Protein AF-C2G0F9-F1 (afdb_monomer)

Mean predicted aligned error: 8.41 Å

Sequence (75 aa):
MNTLFINIGFIESTILIVIFVATLISALYLIINNEKGATRILWMFFVFIAPILGPIVYIISYFLSGVNKKNNYQQ

Organism: NCBI:txid525372

Secondary structure (DSSP, 8-state):
-------HHHHHHHHHHHHHHHHHHHHHHHHHHH--HHHHHHHHHHHHH-TTHHHHHHHHHHHHHHHHHHHTT--

Radius of gyration: 17.79 Å; Cα contacts (8 Å, |Δi|>4): 33; chains: 1; bounding box: 44×30×47 Å

InterPro domains:
  IPR027379 Cardiolipin synthase N-terminal [PF13396] (24-60)

pLDDT: mean 82.72, std 16.5, range [35.72, 95.19]

Solvent-accessible surface area (backbone atoms only — not comparable to full-atom values): 4333 Å² total; per-residue (Å²): 137,83,90,83,76,78,52,67,70,57,54,54,52,50,53,53,50,50,53,50,52,52,45,38,53,50,30,52,52,46,38,68,74,73,42,63,75,69,61,27,54,53,51,51,52,44,28,69,76,32,62,71,60,27,24,53,54,49,48,53,51,50,55,58,50,53,57,58,57,64,60,67,76,75,114

Structure (mmCIF, N/CA/C/O backbone):
data_AF-C2G0F9-F1
#
_entry.id   AF-C2G0F9-F1
#
loop_
_atom_site.group_PDB
_atom_site.id
_atom_site.type_symbol
_atom_site.label_atom_id
_atom_site.label_alt_id
_atom_site.label_comp_id
_atom_site.label_asym_id
_atom_site.label_entity_id
_atom_site.label_seq_id
_atom_site.pdbx_PDB_ins_code
_atom_site.Cartn_x
_atom_site.Cartn_y
_atom_site.Cartn_z
_atom_site.occupancy
_atom_site.B_iso_or_equiv
_atom_site.auth_seq_id
_atom_site.auth_comp_id
_atom_site.auth_asym_id
_atom_site.auth_atom_id
_atom_site.pdbx_PDB_model_num
ATOM 1 N N . MET A 1 1 ? 31.365 -8.052 -26.381 1.00 42.66 1 MET A N 1
ATOM 2 C CA . MET A 1 1 ? 31.407 -6.826 -25.555 1.00 42.66 1 MET A CA 1
ATOM 3 C C . MET A 1 1 ? 29.967 -6.535 -25.155 1.00 42.66 1 MET A C 1
ATOM 5 O O . MET A 1 1 ? 29.139 -6.314 -26.027 1.00 42.66 1 MET A O 1
ATOM 9 N N . ASN A 1 2 ? 29.651 -6.762 -23.880 1.00 49.34 2 ASN A N 1
ATOM 10 C CA . ASN A 1 2 ? 28.299 -6.981 -23.357 1.00 49.34 2 ASN A CA 1
ATOM 11 C C . ASN A 1 2 ? 27.496 -5.680 -23.152 1.00 49.34 2 ASN A C 1
ATOM 13 O O . ASN A 1 2 ? 27.983 -4.744 -22.529 1.00 49.34 2 ASN A O 1
ATOM 17 N N . THR A 1 3 ? 26.251 -5.689 -23.642 1.00 57.19 3 THR A N 1
ATOM 18 C CA . THR A 1 3 ? 25.021 -5.164 -23.003 1.00 57.19 3 THR A CA 1
ATOM 19 C C . THR A 1 3 ? 25.055 -3.785 -22.318 1.00 57.19 3 THR A C 1
ATOM 21 O O . THR A 1 3 ? 24.666 -3.672 -21.158 1.00 57.19 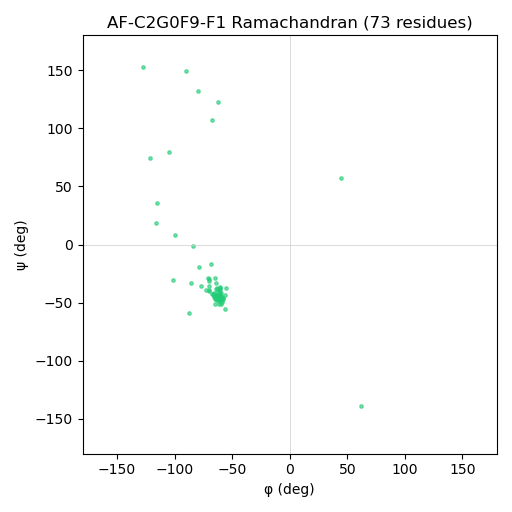3 THR A O 1
ATOM 24 N N . LEU A 1 4 ? 25.425 -2.716 -23.028 1.00 58.28 4 LEU A N 1
ATOM 25 C CA . LEU A 1 4 ? 25.260 -1.329 -22.545 1.00 58.28 4 LEU A CA 1
ATOM 26 C C . LEU A 1 4 ? 24.276 -0.504 -23.391 1.00 58.28 4 LEU A C 1
ATOM 28 O O . LEU A 1 4 ? 24.446 0.695 -23.570 1.00 58.28 4 LEU A O 1
ATOM 32 N N . PHE A 1 5 ? 23.214 -1.137 -23.886 1.00 59.12 5 PHE A N 1
ATOM 33 C CA . PHE A 1 5 ? 22.018 -0.423 -24.334 1.00 59.12 5 PHE A CA 1
ATOM 34 C C . PHE A 1 5 ? 20.944 -0.627 -23.276 1.00 59.12 5 PHE A C 1
ATOM 36 O O . PHE A 1 5 ? 20.091 -1.505 -23.394 1.00 59.12 5 PHE A O 1
ATOM 43 N N . ILE A 1 6 ? 21.028 0.144 -22.191 1.00 65.88 6 ILE A N 1
ATOM 44 C CA . ILE A 1 6 ? 19.907 0.231 -21.263 1.00 65.88 6 ILE A CA 1
ATOM 45 C C . ILE A 1 6 ? 18.795 0.949 -22.030 1.00 65.88 6 ILE A C 1
ATOM 47 O O . ILE A 1 6 ? 18.895 2.135 -22.336 1.00 65.88 6 ILE A O 1
ATOM 51 N N . ASN A 1 7 ? 17.775 0.194 -22.422 1.00 74.94 7 ASN A N 1
ATOM 52 C CA . ASN A 1 7 ? 16.618 0.720 -23.127 1.00 74.94 7 ASN A CA 1
ATOM 53 C C . ASN A 1 7 ? 15.905 1.725 -22.206 1.00 74.94 7 ASN A C 1
ATOM 55 O O . ASN A 1 7 ? 15.520 1.369 -21.094 1.00 74.94 7 ASN A O 1
ATOM 59 N N . ILE A 1 8 ? 15.741 2.972 -22.650 1.00 74.94 8 ILE A N 1
ATOM 60 C CA . ILE A 1 8 ? 15.102 4.043 -21.864 1.00 74.94 8 ILE A CA 1
ATOM 61 C C . ILE A 1 8 ? 13.699 3.615 -21.400 1.00 74.94 8 ILE A C 1
ATOM 63 O O . ILE A 1 8 ? 13.357 3.810 -20.236 1.00 74.94 8 ILE A O 1
ATOM 67 N N . GLY A 1 9 ? 12.950 2.892 -22.241 1.00 76.69 9 GLY A N 1
ATOM 68 C CA . GLY A 1 9 ? 11.642 2.345 -21.865 1.00 76.69 9 GLY A CA 1
ATOM 69 C C . GLY A 1 9 ? 11.712 1.289 -20.752 1.00 76.69 9 GLY A C 1
ATOM 70 O O . GLY A 1 9 ? 10.797 1.171 -19.938 1.00 76.69 9 GLY A O 1
ATOM 71 N N . PHE A 1 10 ? 12.822 0.549 -20.645 1.00 82.12 10 PHE A N 1
ATOM 72 C CA . PHE A 1 10 ? 13.037 -0.388 -19.540 1.00 82.12 10 PHE A CA 1
ATOM 73 C C . PHE A 1 10 ? 13.273 0.349 -18.213 1.00 82.12 10 PHE A C 1
ATOM 75 O O . PHE A 1 10 ? 12.709 -0.046 -17.190 1.00 82.12 10 PHE A O 1
ATOM 82 N N . ILE A 1 11 ? 14.031 1.451 -18.223 1.00 86.25 11 ILE A N 1
ATOM 83 C CA . ILE A 1 11 ? 14.248 2.285 -17.026 1.00 86.25 11 ILE A CA 1
ATOM 84 C C . ILE A 1 11 ? 12.919 2.862 -16.533 1.00 86.25 11 ILE A C 1
ATOM 86 O O . ILE A 1 11 ? 12.599 2.735 -15.352 1.00 86.25 11 ILE A O 1
ATOM 90 N N . GLU A 1 12 ? 12.124 3.442 -17.433 1.00 86.38 12 GLU A N 1
ATOM 91 C CA . GLU A 1 12 ? 10.820 4.029 -17.102 1.00 86.38 12 GLU A CA 1
ATOM 92 C C . GLU A 1 12 ? 9.880 2.994 -16.477 1.00 86.38 12 GLU A C 1
ATOM 94 O O . GLU A 1 12 ? 9.324 3.223 -15.400 1.00 86.38 12 GLU A O 1
ATOM 99 N N . SER A 1 13 ? 9.768 1.813 -17.095 1.00 88.81 13 SER A N 1
ATOM 100 C CA . SER A 1 13 ? 8.948 0.722 -16.557 1.00 88.81 13 SER A CA 1
ATOM 101 C C . SER A 1 13 ? 9.424 0.260 -15.175 1.00 88.81 13 SER A C 1
ATOM 103 O O . SER A 1 13 ? 8.606 0.028 -14.285 1.00 88.81 13 SER A O 1
ATOM 105 N N . THR A 1 14 ? 10.741 0.206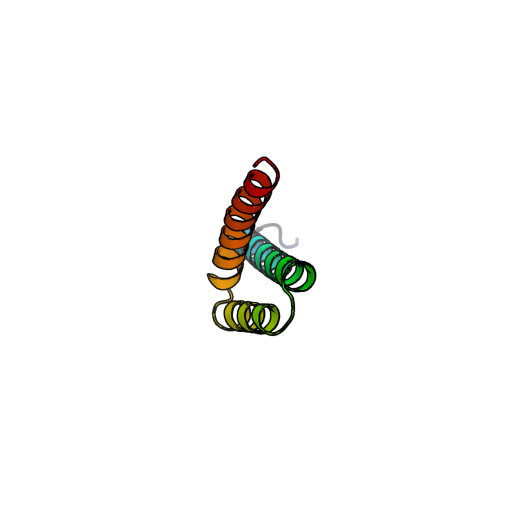 -14.955 1.00 91.88 14 THR A N 1
ATOM 106 C CA . THR A 1 14 ? 11.326 -0.191 -13.670 1.00 91.88 14 THR A CA 1
ATOM 107 C C . THR A 1 14 ? 10.988 0.822 -12.581 1.00 91.88 14 THR A C 1
ATOM 109 O O . THR A 1 14 ? 10.562 0.432 -11.495 1.00 91.88 14 THR A O 1
ATOM 112 N N . ILE A 1 15 ? 11.111 2.121 -12.870 1.00 92.62 15 ILE A N 1
ATOM 113 C CA . ILE A 1 15 ? 10.767 3.191 -11.924 1.00 92.62 15 ILE A CA 1
ATOM 114 C C . ILE A 1 15 ? 9.283 3.115 -11.546 1.00 92.62 15 ILE A C 1
ATOM 116 O O . ILE A 1 15 ? 8.952 3.167 -10.361 1.00 92.62 15 ILE A O 1
ATOM 120 N N . LEU A 1 16 ? 8.393 2.935 -12.527 1.00 92.19 16 LEU A N 1
ATOM 121 C CA . LEU A 1 16 ? 6.956 2.817 -12.272 1.00 92.19 16 LEU A CA 1
ATOM 122 C C . LEU A 1 16 ? 6.623 1.602 -11.398 1.00 92.19 16 LEU A C 1
ATOM 124 O O . LEU A 1 16 ? 5.836 1.727 -10.459 1.00 92.19 16 LEU A O 1
ATOM 128 N N . ILE A 1 17 ? 7.255 0.452 -11.652 1.00 92.94 17 ILE A N 1
ATOM 129 C CA . ILE A 1 17 ? 7.082 -0.757 -10.834 1.00 92.94 17 ILE A CA 1
ATOM 130 C C . ILE A 1 17 ? 7.565 -0.514 -9.402 1.00 92.94 17 ILE A C 1
ATOM 132 O O . ILE A 1 17 ? 6.868 -0.871 -8.453 1.00 92.94 17 ILE A O 1
ATOM 136 N N . VAL A 1 18 ? 8.725 0.122 -9.225 1.00 95.19 18 VAL A N 1
ATOM 137 C CA . VAL A 1 18 ? 9.267 0.425 -7.893 1.00 95.19 18 VAL A CA 1
ATOM 138 C C . VAL A 1 18 ? 8.329 1.351 -7.120 1.00 95.19 18 VAL A C 1
ATOM 140 O O . VAL A 1 18 ? 8.009 1.060 -5.968 1.00 95.19 18 VAL A O 1
ATOM 143 N N . ILE A 1 19 ? 7.840 2.425 -7.746 1.00 94.44 19 ILE A N 1
ATOM 144 C CA . ILE A 1 19 ? 6.891 3.359 -7.119 1.00 94.44 19 ILE A CA 1
ATOM 145 C C . ILE A 1 19 ? 5.593 2.639 -6.747 1.00 94.44 19 ILE A C 1
ATOM 147 O O . ILE A 1 19 ? 5.080 2.813 -5.639 1.00 94.44 19 ILE A O 1
ATOM 151 N N . PHE A 1 20 ? 5.075 1.807 -7.650 1.00 93.38 20 PHE A N 1
ATOM 152 C CA . PHE A 1 20 ? 3.867 1.028 -7.415 1.00 93.38 20 PHE A CA 1
ATOM 153 C C . PHE A 1 20 ? 4.018 0.098 -6.204 1.00 93.38 20 PHE A C 1
ATOM 155 O O . PHE A 1 20 ? 3.212 0.153 -5.271 1.00 93.38 20 PHE A O 1
ATOM 162 N N . VAL A 1 21 ? 5.089 -0.699 -6.169 1.00 94.62 21 VAL A N 1
ATOM 163 C CA . VAL A 1 21 ? 5.368 -1.627 -5.064 1.00 94.62 21 VAL A CA 1
ATOM 164 C C . VAL A 1 21 ? 5.586 -0.868 -3.755 1.00 94.62 21 VAL A C 1
ATOM 166 O O . VAL A 1 21 ? 5.015 -1.243 -2.731 1.00 94.62 21 VAL A O 1
ATOM 169 N N . ALA A 1 22 ? 6.343 0.231 -3.778 1.00 94.31 22 ALA A N 1
ATOM 170 C CA . ALA A 1 22 ? 6.575 1.061 -2.598 1.00 94.31 22 ALA A CA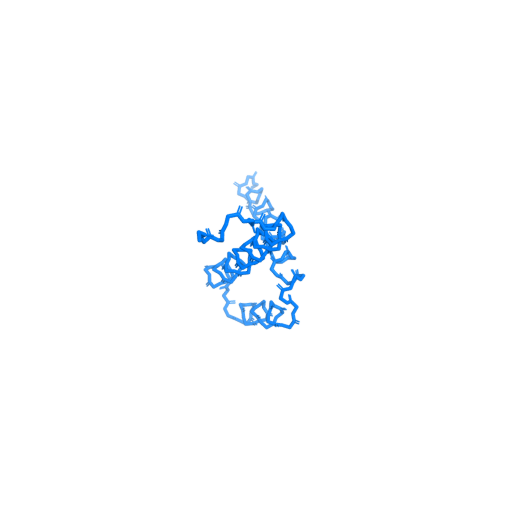 1
ATOM 171 C C . ALA A 1 22 ? 5.266 1.644 -2.039 1.00 94.31 22 ALA A C 1
ATOM 173 O O . ALA A 1 22 ? 5.056 1.638 -0.824 1.00 94.31 22 ALA A O 1
ATOM 174 N N . THR A 1 23 ? 4.361 2.092 -2.912 1.00 93.69 23 THR A N 1
ATOM 175 C CA . THR A 1 23 ? 3.048 2.629 -2.519 1.00 93.69 23 THR A CA 1
ATOM 176 C C . THR A 1 23 ? 2.179 1.545 -1.885 1.00 93.69 23 THR A C 1
ATOM 178 O O . THR A 1 23 ? 1.575 1.770 -0.835 1.00 93.69 23 THR A O 1
ATOM 181 N N . LEU A 1 24 ? 2.156 0.349 -2.476 1.00 94.31 24 LEU A N 1
ATOM 182 C CA . LEU A 1 24 ? 1.382 -0.783 -1.973 1.00 94.31 24 LEU A CA 1
ATOM 183 C C . LEU A 1 24 ? 1.880 -1.252 -0.600 1.00 94.31 24 LEU A C 1
ATOM 185 O O . LEU A 1 24 ? 1.082 -1.399 0.326 1.00 94.31 24 LEU A O 1
ATOM 189 N N . ILE A 1 25 ? 3.198 -1.406 -0.437 1.00 95.12 25 ILE A N 1
ATOM 190 C CA . ILE A 1 25 ? 3.810 -1.755 0.854 1.00 95.12 25 ILE A CA 1
ATOM 191 C C . ILE A 1 25 ? 3.500 -0.680 1.900 1.00 95.12 25 ILE A C 1
ATOM 193 O O . ILE A 1 25 ? 3.107 -1.008 3.019 1.00 95.12 25 ILE A O 1
ATOM 197 N N . SER A 1 26 ? 3.628 0.599 1.537 1.00 93.25 26 SER A N 1
ATOM 198 C CA . SER A 1 26 ? 3.361 1.716 2.452 1.00 93.25 26 SER A CA 1
ATOM 199 C C . SER A 1 26 ? 1.905 1.740 2.917 1.00 93.25 26 SER A C 1
ATOM 201 O O . SER A 1 26 ? 1.644 1.903 4.109 1.00 93.25 26 SER A O 1
ATOM 203 N N . ALA A 1 27 ? 0.951 1.527 2.006 1.00 93.81 27 ALA A N 1
ATOM 204 C CA . ALA A 1 27 ? -0.463 1.456 2.355 1.00 93.81 27 ALA A CA 1
ATOM 205 C C . ALA A 1 27 ? -0.754 0.276 3.289 1.00 93.81 27 ALA A C 1
ATOM 207 O O . ALA A 1 27 ? -1.384 0.468 4.326 1.00 93.81 27 ALA A O 1
ATOM 208 N N . LEU A 1 28 ? -0.248 -0.923 2.980 1.00 94.81 28 LEU A N 1
ATOM 209 C CA . LEU A 1 28 ? -0.421 -2.094 3.845 1.00 94.81 28 LEU A CA 1
ATOM 210 C C . LEU A 1 28 ? 0.182 -1.872 5.235 1.00 94.81 28 LEU A C 1
ATOM 212 O O . LEU A 1 28 ? -0.464 -2.168 6.240 1.00 94.81 28 LEU A O 1
ATOM 216 N N . TYR A 1 29 ? 1.386 -1.301 5.300 1.00 94.88 29 TYR A N 1
ATOM 217 C CA . TYR A 1 29 ? 2.035 -0.949 6.560 1.00 94.88 29 TYR A CA 1
ATOM 218 C C . TYR A 1 29 ? 1.177 0.018 7.384 1.00 94.88 29 TYR A C 1
ATOM 220 O O . TYR A 1 29 ? 0.964 -0.199 8.579 1.00 94.88 29 TYR A O 1
ATOM 228 N N . LEU A 1 30 ? 0.646 1.071 6.758 1.00 92.50 30 LEU A N 1
ATOM 229 C CA . LEU A 1 30 ? -0.213 2.028 7.448 1.00 92.50 30 LEU A CA 1
ATOM 230 C C . LEU A 1 30 ? -1.530 1.388 7.909 1.00 92.50 30 LEU A C 1
ATOM 232 O O . LEU A 1 30 ? -1.910 1.618 9.056 1.00 92.50 30 LEU A O 1
ATOM 236 N N . ILE A 1 31 ? -2.170 0.544 7.091 1.00 93.38 31 ILE A N 1
ATOM 237 C CA . ILE A 1 31 ? -3.401 -0.179 7.456 1.00 93.38 31 ILE A CA 1
ATOM 238 C C . ILE A 1 31 ? -3.162 -1.060 8.683 1.00 93.38 31 ILE A C 1
ATOM 240 O O . ILE A 1 31 ? -3.928 -1.015 9.646 1.00 93.38 31 ILE A O 1
ATOM 244 N N . ILE A 1 32 ? -2.089 -1.856 8.674 1.00 93.12 32 ILE A N 1
ATOM 245 C CA . ILE A 1 32 ? -1.771 -2.782 9.768 1.00 93.12 32 ILE A CA 1
ATOM 246 C C . ILE A 1 32 ? -1.530 -2.024 11.079 1.00 93.12 32 ILE A C 1
ATOM 248 O O . ILE A 1 32 ? -1.976 -2.481 12.134 1.00 93.12 32 ILE A O 1
ATOM 252 N N . ASN A 1 33 ? -0.863 -0.871 11.018 1.00 90.62 33 ASN A N 1
ATOM 253 C CA . ASN A 1 33 ? -0.481 -0.120 12.212 1.00 90.62 33 ASN A CA 1
ATOM 254 C C . ASN A 1 33 ? -1.568 0.830 12.733 1.00 90.62 33 ASN A C 1
ATOM 256 O O . ASN A 1 33 ? -1.670 1.015 13.946 1.00 90.62 33 ASN A O 1
ATOM 260 N N . ASN A 1 34 ? -2.381 1.424 11.856 1.00 88.69 34 ASN A N 1
ATOM 261 C CA . ASN A 1 34 ? -3.335 2.472 12.238 1.00 88.69 34 ASN A CA 1
ATOM 262 C C . ASN A 1 34 ? -4.776 1.972 12.377 1.00 88.69 34 ASN A C 1
ATOM 264 O O . ASN A 1 34 ? -5.517 2.487 13.216 1.00 88.69 34 ASN A O 1
ATOM 268 N N . GLU A 1 35 ? -5.173 0.951 11.615 1.00 89.62 35 GLU A N 1
ATOM 269 C CA . GLU A 1 35 ? -6.530 0.404 11.676 1.00 89.62 35 GLU A CA 1
ATOM 270 C C . GLU A 1 35 ? -6.628 -0.723 12.708 1.00 89.62 35 GLU A C 1
ATOM 272 O O . GLU A 1 35 ? -5.679 -1.483 12.930 1.00 89.62 35 GLU A O 1
ATOM 277 N N . LYS A 1 36 ? -7.802 -0.890 13.323 1.00 90.19 36 LYS A N 1
ATOM 278 C CA . LYS A 1 36 ? -8.082 -1.970 14.285 1.00 90.19 36 LYS A CA 1
ATOM 279 C C . LYS A 1 36 ? -9.343 -2.741 13.894 1.00 90.19 36 LYS A C 1
ATOM 281 O O . LYS A 1 36 ? -10.246 -2.196 13.266 1.00 90.19 36 LYS A O 1
ATOM 286 N N . GLY A 1 37 ? -9.403 -4.014 14.289 1.00 91.69 37 GLY A N 1
ATOM 287 C CA . GLY A 1 37 ? -10.586 -4.864 14.120 1.00 91.69 37 GLY A CA 1
ATOM 288 C C . GLY A 1 37 ? -10.994 -5.079 12.658 1.00 91.69 37 GLY A C 1
ATOM 289 O O . GLY A 1 37 ? -10.146 -5.280 11.789 1.00 91.69 37 GLY A O 1
ATOM 290 N N . ALA A 1 38 ? -12.303 -5.034 12.396 1.00 90.06 38 ALA A N 1
ATOM 291 C CA . ALA A 1 38 ? -12.886 -5.302 11.079 1.00 90.06 38 ALA A CA 1
ATOM 292 C C . ALA A 1 38 ? -12.468 -4.279 10.008 1.00 90.06 38 ALA A C 1
ATOM 294 O O . ALA A 1 38 ? -12.260 -4.654 8.856 1.00 90.06 38 ALA A O 1
ATOM 295 N N . THR A 1 39 ? -12.266 -3.012 10.385 1.00 88.81 39 THR A N 1
ATOM 296 C CA . THR A 1 39 ? -11.851 -1.941 9.463 1.00 88.81 39 THR A CA 1
ATOM 297 C C . THR A 1 39 ? -10.503 -2.246 8.813 1.00 88.81 39 THR A C 1
ATOM 299 O O . THR A 1 39 ? -10.326 -2.033 7.617 1.00 88.81 39 THR A O 1
ATOM 302 N N . ARG A 1 40 ? -9.573 -2.845 9.568 1.00 92.38 40 ARG A N 1
ATOM 303 C CA . ARG A 1 40 ? -8.275 -3.283 9.040 1.00 92.38 40 ARG A CA 1
ATOM 304 C C . ARG A 1 40 ? -8.438 -4.331 7.937 1.00 92.38 40 ARG A C 1
ATOM 306 O O . ARG A 1 40 ? -7.783 -4.245 6.903 1.00 92.38 40 ARG A O 1
ATOM 313 N N . ILE A 1 41 ? -9.303 -5.317 8.169 1.00 93.50 41 ILE A N 1
ATOM 314 C CA . ILE A 1 41 ? -9.545 -6.421 7.232 1.00 93.50 41 ILE A CA 1
ATOM 315 C C . ILE A 1 41 ? -10.221 -5.893 5.965 1.00 93.50 41 ILE A C 1
ATOM 317 O O . ILE A 1 41 ? -9.802 -6.247 4.867 1.00 93.50 41 ILE A O 1
ATOM 321 N N . LEU A 1 42 ? -11.204 -4.998 6.107 1.00 93.44 42 LEU A N 1
ATOM 322 C CA . LEU A 1 42 ? -11.876 -4.349 4.978 1.00 93.44 42 LEU A CA 1
ATOM 323 C C . LEU A 1 42 ? -10.893 -3.556 4.111 1.00 93.44 42 LEU A C 1
ATOM 325 O O . LEU A 1 42 ? -10.905 -3.701 2.891 1.00 93.44 42 LEU A O 1
ATOM 329 N N . TRP A 1 43 ? -10.001 -2.776 4.728 1.00 94.38 43 TRP A N 1
ATOM 330 C CA . TRP A 1 43 ? -8.985 -2.025 3.991 1.00 94.38 43 TRP A CA 1
ATOM 331 C C . TRP A 1 43 ? -7.963 -2.920 3.300 1.00 94.38 43 TRP A C 1
ATOM 333 O O . TRP A 1 43 ? -7.639 -2.677 2.140 1.00 94.38 43 TRP A O 1
ATOM 343 N N . MET A 1 44 ? -7.487 -3.978 3.964 1.00 92.75 44 MET A N 1
ATOM 344 C CA . MET A 1 44 ? -6.612 -4.952 3.305 1.00 92.75 44 MET A CA 1
ATOM 345 C C . MET A 1 44 ? -7.314 -5.601 2.112 1.00 92.75 44 MET A C 1
ATOM 347 O O . MET A 1 44 ? -6.742 -5.651 1.029 1.00 92.75 44 MET A O 1
ATOM 351 N N . PHE A 1 45 ? -8.560 -6.050 2.282 1.00 94.56 45 PHE A N 1
ATOM 352 C CA . PHE A 1 45 ? -9.337 -6.672 1.210 1.00 94.56 45 PHE A CA 1
ATOM 353 C C . PHE A 1 45 ? -9.535 -5.721 0.023 1.00 94.56 45 PHE A C 1
ATOM 355 O O . PHE A 1 45 ? -9.349 -6.115 -1.127 1.00 94.56 45 PHE A O 1
ATOM 362 N N . PHE A 1 46 ? -9.816 -4.446 0.299 1.00 93.12 46 PHE A N 1
ATOM 363 C CA . PHE A 1 46 ? -9.917 -3.410 -0.724 1.00 93.12 46 PHE A CA 1
ATOM 364 C C . PHE A 1 46 ? -8.595 -3.194 -1.476 1.00 93.12 46 PHE A C 1
ATOM 366 O O . PHE A 1 46 ? -8.594 -3.148 -2.706 1.00 93.12 46 PHE A O 1
ATOM 373 N N . VAL A 1 47 ? -7.463 -3.129 -0.765 1.00 93.50 47 VAL A N 1
ATOM 374 C CA . VAL A 1 47 ? -6.127 -3.026 -1.379 1.00 93.50 47 VAL A CA 1
ATOM 375 C C . VAL A 1 47 ? -5.797 -4.256 -2.229 1.00 93.50 47 VAL A C 1
ATOM 377 O O . VAL A 1 47 ? -5.216 -4.107 -3.298 1.00 93.50 47 VAL A O 1
ATOM 380 N N . PHE A 1 48 ? -6.198 -5.458 -1.810 1.00 91.06 48 PHE A N 1
ATOM 381 C CA . PHE A 1 48 ? -5.977 -6.678 -2.591 1.00 91.06 48 PHE A CA 1
ATOM 382 C C . PHE A 1 48 ? -6.829 -6.743 -3.865 1.00 91.06 48 PHE A C 1
ATOM 384 O O . PHE A 1 48 ? -6.329 -7.181 -4.898 1.00 91.06 48 PHE A O 1
ATOM 391 N N . ILE A 1 49 ? -8.089 -6.298 -3.816 1.00 93.69 49 ILE A N 1
ATOM 392 C CA . ILE A 1 49 ? -8.976 -6.275 -4.994 1.00 93.69 49 ILE A CA 1
ATOM 393 C C . ILE A 1 49 ? -8.567 -5.178 -5.977 1.00 93.69 49 ILE A C 1
ATOM 395 O O . ILE A 1 49 ? -8.615 -5.377 -7.190 1.00 93.69 49 ILE A O 1
ATOM 399 N N . ALA A 1 50 ? -8.165 -4.017 -5.462 1.00 93.25 50 ALA A N 1
ATOM 400 C CA . ALA A 1 50 ? -7.779 -2.863 -6.256 1.00 93.25 50 ALA A CA 1
ATOM 401 C C . ALA A 1 50 ? -6.332 -2.455 -5.930 1.00 93.25 50 ALA A C 1
ATOM 403 O O . ALA A 1 50 ? -6.118 -1.434 -5.283 1.00 93.25 50 ALA A O 1
ATOM 404 N N . PRO A 1 51 ? -5.312 -3.192 -6.399 1.00 87.38 51 PRO A N 1
ATOM 405 C CA . PRO A 1 51 ? -3.923 -2.962 -5.994 1.00 87.38 51 PRO A CA 1
ATOM 406 C C . PRO A 1 51 ? -3.330 -1.643 -6.506 1.00 87.38 51 PRO A C 1
ATOM 408 O O . PRO A 1 51 ? -2.335 -1.176 -5.968 1.00 87.38 51 PRO A O 1
ATOM 411 N N . ILE A 1 52 ? -3.946 -1.006 -7.508 1.00 87.88 52 ILE A N 1
ATOM 412 C CA . ILE A 1 52 ? -3.564 0.338 -7.973 1.00 87.88 52 ILE A CA 1
ATOM 413 C C . ILE A 1 52 ? -4.301 1.415 -7.176 1.00 87.88 52 ILE A C 1
ATOM 415 O O . ILE A 1 52 ? -3.679 2.254 -6.530 1.00 87.88 52 ILE A O 1
ATOM 419 N N . LEU A 1 53 ? -5.634 1.395 -7.204 1.00 91.56 53 LEU A N 1
ATOM 420 C CA . LEU A 1 53 ? -6.442 2.458 -6.604 1.00 91.56 53 LEU A CA 1
ATOM 421 C C . LEU A 1 53 ? -6.513 2.353 -5.078 1.00 91.56 53 LEU A C 1
ATOM 423 O O . LEU A 1 53 ? -6.508 3.369 -4.392 1.00 91.56 53 LEU A O 1
ATOM 427 N N . GLY A 1 54 ? -6.545 1.138 -4.539 1.00 92.00 54 GLY A N 1
ATOM 428 C CA . GLY A 1 54 ? -6.694 0.849 -3.118 1.00 92.00 54 GLY A CA 1
ATOM 429 C C . GLY A 1 54 ? -5.629 1.512 -2.248 1.00 92.00 54 GLY A C 1
ATOM 430 O O . GLY A 1 54 ? -5.998 2.281 -1.357 1.00 92.00 54 GLY A O 1
ATOM 431 N N . PRO A 1 55 ? -4.325 1.294 -2.514 1.00 93.06 55 PRO A N 1
ATOM 432 C CA . PRO A 1 55 ? -3.251 1.961 -1.785 1.00 93.06 55 PRO A CA 1
ATOM 433 C C . PRO A 1 55 ? -3.349 3.487 -1.820 1.00 93.06 55 PRO A C 1
ATOM 435 O O . PRO A 1 55 ? -3.200 4.136 -0.787 1.00 93.06 55 PRO A O 1
ATOM 438 N N . ILE A 1 56 ? -3.647 4.059 -2.991 1.00 93.19 56 ILE A N 1
ATOM 439 C CA . ILE A 1 56 ? -3.743 5.512 -3.190 1.00 93.19 56 ILE A CA 1
ATOM 440 C C . ILE A 1 56 ? -4.901 6.086 -2.369 1.00 93.19 56 ILE A C 1
ATOM 442 O O . ILE A 1 56 ? -4.712 7.030 -1.603 1.00 93.19 56 ILE A O 1
ATOM 446 N N . VAL A 1 57 ? -6.090 5.492 -2.494 1.00 94.19 57 VAL A N 1
ATOM 447 C CA . VAL A 1 57 ? -7.292 5.920 -1.769 1.00 94.19 57 VAL A CA 1
ATOM 448 C C . VAL A 1 57 ? -7.075 5.819 -0.262 1.00 94.19 57 VAL A C 1
ATOM 450 O O . VAL A 1 57 ? -7.395 6.766 0.458 1.00 94.19 57 VAL A O 1
ATOM 453 N N . TYR A 1 58 ? -6.484 4.719 0.216 1.00 93.69 58 TYR A N 1
ATOM 454 C CA . TYR A 1 58 ? -6.194 4.559 1.637 1.00 93.69 58 TYR A CA 1
ATOM 455 C C . TYR A 1 58 ? -5.237 5.644 2.138 1.00 93.69 58 TYR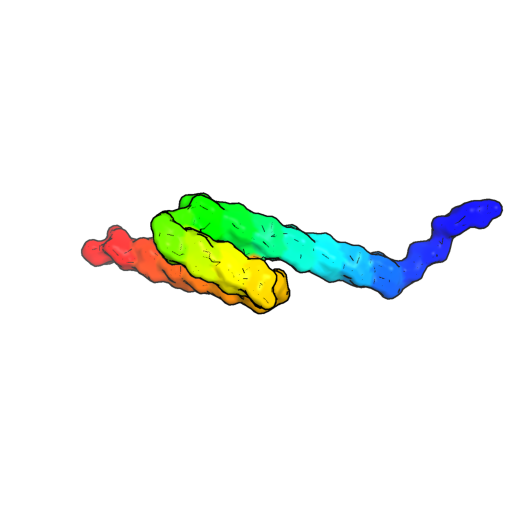 A C 1
ATOM 457 O O . TYR A 1 58 ? -5.554 6.332 3.106 1.00 93.69 58 TYR A O 1
ATOM 465 N N . ILE A 1 59 ? -4.106 5.849 1.457 1.00 91.19 59 ILE A N 1
ATOM 466 C CA . ILE A 1 59 ? -3.105 6.846 1.851 1.00 91.19 59 ILE A CA 1
ATOM 467 C C . ILE A 1 59 ? -3.724 8.250 1.902 1.00 91.19 59 ILE A C 1
ATOM 469 O O . ILE A 1 59 ? -3.553 8.957 2.895 1.00 91.19 59 ILE A O 1
ATOM 473 N N . ILE A 1 60 ? -4.499 8.641 0.885 1.00 91.88 60 ILE A N 1
ATOM 474 C CA . ILE A 1 60 ? -5.201 9.933 0.874 1.00 91.88 60 ILE A CA 1
ATOM 475 C C . ILE A 1 60 ? -6.173 10.026 2.056 1.00 91.88 60 ILE A C 1
ATOM 477 O O . ILE A 1 60 ? -6.155 11.014 2.791 1.00 91.88 60 ILE A O 1
ATOM 481 N N . SER A 1 61 ? -6.989 8.992 2.279 1.00 90.00 61 SER A N 1
ATOM 482 C CA . SER A 1 61 ? -7.952 8.965 3.386 1.00 90.00 61 SER A CA 1
ATOM 483 C C . SER A 1 61 ? -7.270 9.065 4.754 1.00 90.00 61 SER A C 1
ATOM 485 O O . SER A 1 61 ? -7.768 9.762 5.641 1.00 90.00 61 SER A O 1
ATOM 487 N N . TYR A 1 62 ? -6.101 8.439 4.901 1.00 88.88 62 TYR A N 1
ATOM 488 C CA . TYR A 1 62 ? -5.283 8.480 6.102 1.00 88.88 62 TYR A CA 1
ATOM 489 C C . TYR A 1 62 ? -4.773 9.900 6.370 1.00 88.88 62 TYR A C 1
ATOM 491 O O . TYR A 1 62 ? -4.930 10.409 7.482 1.00 88.88 62 TYR A O 1
ATOM 499 N N . PHE A 1 63 ? -4.245 10.583 5.348 1.00 88.81 63 PHE A N 1
ATOM 500 C CA . PHE A 1 63 ? -3.799 11.973 5.481 1.00 88.81 63 PHE A CA 1
ATOM 501 C C . PHE A 1 63 ? -4.954 12.931 5.796 1.00 88.81 63 PHE A C 1
ATOM 503 O O . PHE A 1 63 ? -4.831 13.748 6.709 1.00 88.81 63 PHE A O 1
ATOM 510 N N . LEU A 1 64 ? -6.096 12.798 5.116 1.00 87.06 64 LEU A N 1
ATOM 511 C CA . LEU A 1 64 ? -7.284 13.620 5.384 1.00 87.06 64 LEU A CA 1
ATOM 512 C C . LEU A 1 64 ? -7.828 13.397 6.806 1.00 87.06 64 LEU A C 1
ATOM 514 O O . LEU A 1 64 ? -8.173 14.349 7.508 1.00 87.06 64 LEU A O 1
ATOM 518 N N . SER A 1 65 ? -7.849 12.146 7.268 1.00 81.12 65 SER A N 1
ATOM 519 C CA . SER A 1 65 ? -8.310 11.798 8.619 1.00 81.12 65 SER A CA 1
ATOM 520 C C . SER A 1 65 ? -7.339 12.270 9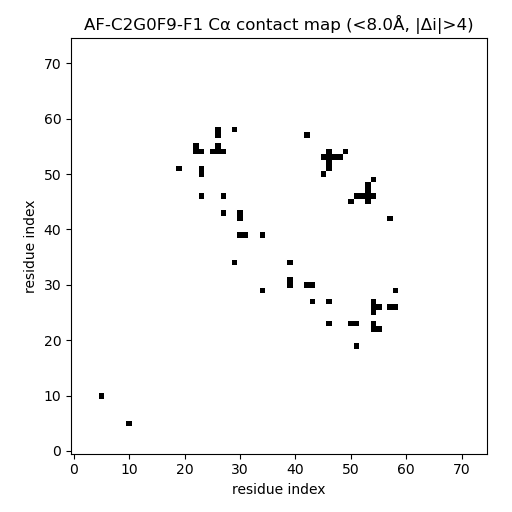.706 1.00 81.12 65 SER A C 1
ATOM 522 O O . SER A 1 65 ? -7.771 12.704 10.775 1.00 81.12 65 SER A O 1
A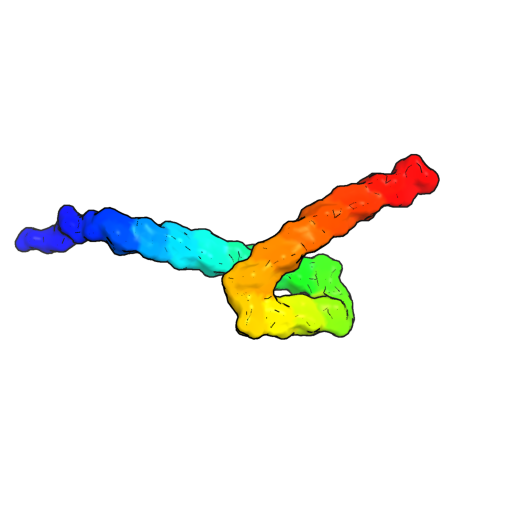TOM 524 N N . GLY A 1 66 ? -6.030 12.232 9.439 1.00 68.50 66 GLY A N 1
ATOM 525 C CA . GLY A 1 66 ? -4.994 12.741 10.340 1.00 68.50 66 GLY A CA 1
ATOM 526 C C . GLY A 1 66 ? -5.080 14.255 10.563 1.00 68.50 66 GLY A C 1
ATOM 527 O O . GLY A 1 66 ? -4.919 14.716 11.695 1.00 68.50 66 GLY A O 1
ATOM 528 N N . VAL A 1 67 ? -5.416 15.022 9.518 1.00 59.75 67 VAL A N 1
ATOM 529 C CA . VAL A 1 67 ? -5.665 16.473 9.619 1.00 59.75 67 VAL A CA 1
ATOM 530 C C . VAL A 1 67 ? -6.869 16.760 10.524 1.00 59.75 67 VAL A C 1
ATOM 532 O O . VAL A 1 67 ? -6.779 17.593 11.426 1.00 59.75 67 VAL A O 1
ATOM 535 N N . ASN A 1 68 ? -7.963 16.007 10.371 1.00 54.25 68 ASN A N 1
ATOM 536 C CA . ASN A 1 68 ? -9.168 16.186 11.192 1.00 54.25 68 ASN A CA 1
ATOM 537 C C . ASN A 1 68 ? -8.983 15.761 12.657 1.00 54.25 68 ASN A C 1
ATOM 539 O O . ASN A 1 68 ? -9.605 16.332 13.554 1.00 54.25 68 ASN A O 1
ATOM 543 N N . LYS A 1 69 ? -8.106 14.790 12.941 1.00 51.97 69 LYS A N 1
ATOM 544 C CA . LYS A 1 69 ? -7.813 14.380 14.324 1.00 51.97 69 LYS A CA 1
ATOM 545 C C . LYS A 1 69 ? -7.029 15.436 15.102 1.00 51.97 69 LYS A C 1
ATOM 547 O O . LYS A 1 69 ? -7.241 15.563 16.302 1.00 51.97 69 LYS A O 1
ATOM 552 N N . LYS A 1 70 ? -6.168 16.219 14.442 1.00 51.25 70 LYS A N 1
ATOM 553 C CA . LYS A 1 70 ? -5.371 17.270 15.098 1.00 51.25 70 LYS A CA 1
ATOM 554 C C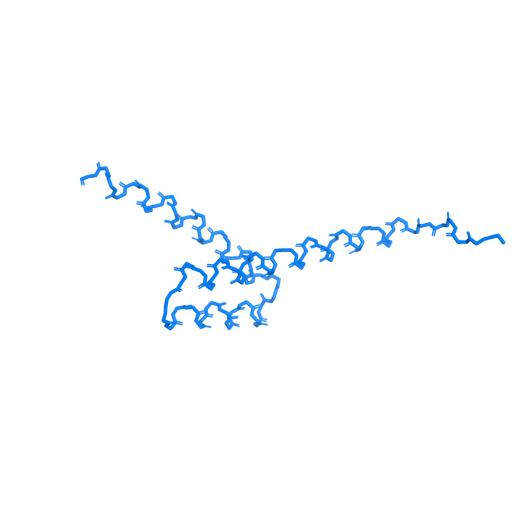 . LYS A 1 70 ? -6.219 18.472 15.545 1.00 51.25 70 LYS A C 1
ATOM 556 O O . LYS A 1 70 ? -5.897 19.081 16.558 1.00 51.25 70 LYS A O 1
ATOM 561 N N . ASN A 1 71 ? -7.327 18.758 14.855 1.00 50.53 71 ASN A N 1
ATOM 562 C CA . ASN A 1 71 ? -8.226 19.869 15.196 1.00 50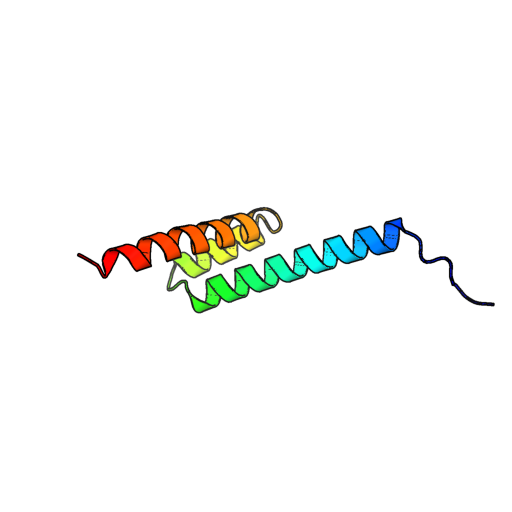.53 71 ASN A CA 1
ATOM 563 C C . ASN A 1 71 ? -9.181 19.582 16.370 1.00 50.53 71 ASN A C 1
ATOM 565 O O . ASN A 1 71 ? -9.672 20.521 16.983 1.00 50.53 71 ASN A O 1
ATOM 569 N N . ASN A 1 72 ? -9.418 18.316 16.730 1.00 47.34 72 ASN A N 1
ATOM 570 C CA . ASN A 1 72 ? -10.321 17.957 17.837 1.00 47.34 72 ASN A CA 1
ATOM 571 C C . ASN A 1 72 ? -9.660 17.987 19.231 1.00 47.34 72 ASN A C 1
ATOM 573 O O . ASN A 1 72 ? -10.329 17.728 20.221 1.00 47.34 72 ASN A O 1
ATOM 577 N N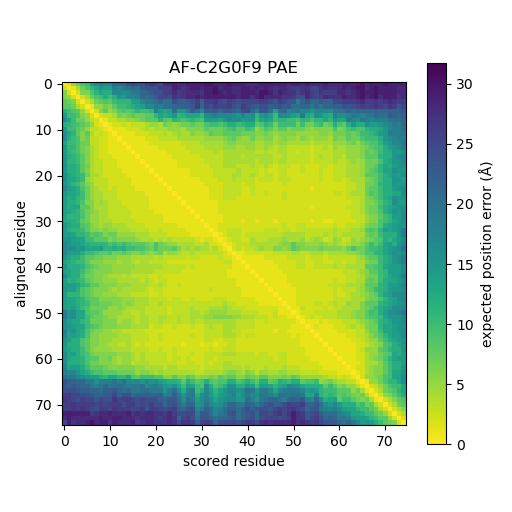 . TYR A 1 73 ? -8.363 18.302 19.326 1.00 49.53 73 TYR A N 1
ATOM 578 C CA . TYR A 1 73 ? -7.669 18.527 20.606 1.00 49.53 73 TYR A CA 1
ATOM 579 C C . TYR A 1 73 ? -7.517 20.022 20.948 1.00 49.53 73 TYR A C 1
ATOM 581 O O . TYR A 1 73 ? -6.794 20.363 21.881 1.00 49.53 73 TYR A O 1
ATOM 589 N N . GLN A 1 74 ? -8.151 20.913 20.175 1.00 45.16 74 GLN A N 1
ATOM 590 C CA . GLN A 1 74 ? -8.151 22.365 20.405 1.00 45.16 74 GLN A CA 1
ATOM 591 C C . GLN A 1 74 ? -9.545 22.939 20.716 1.00 45.16 74 GLN A C 1
ATOM 593 O O . GLN A 1 74 ? -9.733 24.149 20.598 1.00 45.16 74 GLN A O 1
ATOM 598 N N . GLN A 1 75 ? -10.510 22.102 21.111 1.00 35.72 75 GLN A N 1
ATOM 599 C CA . GLN A 1 75 ? -11.803 22.546 21.645 1.00 35.72 75 GLN A CA 1
ATOM 600 C C . GLN A 1 75 ? -12.012 22.006 23.053 1.00 35.72 75 GLN A C 1
ATOM 602 O O . GLN A 1 75 ? -11.749 20.799 23.252 1.00 35.72 75 GLN A O 1
#

Foldseek 3Di:
DDDPCPPPVNVVVVVVVVVLVVLLVVQLVCLVPPPDDPSSVVLVVQCVVVVRVSSVVSVVVVVVVVVVVVVVVVD